Protein AF-D4JGC4-F1 (afdb_monomer_lite)

InterPro domains:
  IPR002560 Transposase IS204/IS1001/IS1096/IS1165, DDE domain [PF01610] (12-132)

Secondary structure (DSSP, 8-state):
----HHHHHHHHHTT-HHHHHHHHHHHHHHHHHH---SSHHHHHHHHHHHHHHHHT-S-HHHHHHHHHHHHTHHHHHHHT-EEEEEEEETTEEEEEEEEPPSHHHHHHHHHHHHHHHHTT--S-HHHHHHHHHHHT-SS----SSPPPHHHH---TT-PPPPP-PPPP----

pLDDT: mean 84.59, std 13.51, range [43.56, 98.44]

Organism: NCBI:txid717960

Sequence (172 aa):
MNVDTFAIEKMFLDLDPNFNKLRDLKEEYIEFNEQDYADEFDVLSSLNTLIDKYRRSDQSIFRDFALFLRANTDPIVNSFIKVKVHRKSASGEKEYYARLSNGPMESFNRKPKDLKRESRGFSDFDYTRNRILWATRENPSIKGIPRSKEEIKTNEGKERGPYKKKKQSSSK

Structure (mmCIF, N/CA/C/O backbone):
data_AF-D4JGC4-F1
#
_entry.id   AF-D4JGC4-F1
#
loop_
_atom_site.group_PDB
_atom_site.id
_atom_site.type_symbol
_atom_site.label_atom_id
_atom_site.label_alt_id
_atom_site.label_comp_id
_atom_site.label_asym_id
_atom_site.label_entity_id
_atom_site.label_seq_id
_atom_site.pdbx_PDB_ins_code
_atom_site.Cartn_x
_atom_site.Cartn_y
_atom_site.Cartn_z
_atom_site.occupancy
_atom_site.B_iso_or_equiv
_atom_site.auth_seq_id
_atom_site.auth_comp_id
_atom_site.auth_asym_id
_atom_site.auth_atom_id
_atom_site.pdbx_PDB_model_num
ATOM 1 N N . MET A 1 1 ? -32.581 16.150 -8.592 1.00 56.78 1 MET A N 1
ATOM 2 C CA . MET A 1 1 ? -31.972 16.467 -7.283 1.00 56.78 1 MET A CA 1
ATOM 3 C C . MET A 1 1 ? -30.481 16.215 -7.443 1.00 56.78 1 MET A C 1
ATOM 5 O O . MET A 1 1 ? -30.138 15.100 -7.810 1.00 56.78 1 MET A O 1
ATOM 9 N N . ASN A 1 2 ? -29.628 17.240 -7.354 1.00 74.94 2 ASN A N 1
ATOM 10 C CA . ASN A 1 2 ? -28.182 17.036 -7.474 1.00 74.94 2 ASN A CA 1
ATOM 11 C C . ASN A 1 2 ? -27.700 16.559 -6.103 1.00 74.94 2 ASN A C 1
ATOM 13 O O . ASN A 1 2 ? -27.727 17.333 -5.150 1.00 74.94 2 ASN A O 1
ATOM 17 N N . VAL A 1 3 ? -27.430 15.264 -5.984 1.00 80.00 3 VAL A N 1
ATOM 18 C CA . VAL A 1 3 ? -27.003 14.649 -4.726 1.00 80.00 3 VAL A CA 1
ATOM 19 C C . VAL A 1 3 ? -25.494 14.841 -4.639 1.00 80.00 3 VAL A C 1
ATOM 21 O O . VAL A 1 3 ? -24.781 14.460 -5.567 1.00 80.00 3 VAL A O 1
ATOM 24 N N . ASP A 1 4 ? -25.018 15.492 -3.581 1.00 91.62 4 ASP A N 1
ATOM 25 C CA . ASP A 1 4 ? -23.582 15.669 -3.372 1.00 91.62 4 ASP A CA 1
ATOM 26 C C . ASP A 1 4 ? -22.905 14.348 -2.962 1.00 91.62 4 ASP A C 1
ATOM 28 O O . ASP A 1 4 ? -23.560 13.356 -2.631 1.00 91.62 4 ASP A O 1
ATOM 32 N N . THR A 1 5 ? -21.572 14.318 -3.014 1.00 90.69 5 THR A N 1
ATOM 33 C CA . THR A 1 5 ? -20.787 13.109 -2.730 1.00 90.69 5 THR A CA 1
ATOM 34 C C . THR A 1 5 ? -21.038 12.562 -1.323 1.00 90.69 5 THR A C 1
ATOM 36 O O . THR A 1 5 ? -21.099 11.347 -1.155 1.00 90.69 5 THR A O 1
ATOM 39 N N . PHE A 1 6 ? -21.235 13.434 -0.329 1.00 91.44 6 PHE A N 1
ATOM 40 C CA . PHE A 1 6 ? -21.472 13.027 1.059 1.00 91.44 6 PHE A CA 1
ATOM 41 C C . PHE A 1 6 ? -22.852 12.392 1.230 1.00 91.44 6 PHE A C 1
ATOM 43 O O . PHE A 1 6 ? -23.009 11.401 1.940 1.00 91.44 6 PHE A O 1
ATOM 50 N N . ALA A 1 7 ? -23.859 12.925 0.543 1.00 92.56 7 ALA A N 1
ATOM 51 C CA . ALA A 1 7 ? -25.190 12.351 0.519 1.00 92.56 7 ALA A CA 1
ATOM 52 C C . ALA A 1 7 ? -25.204 10.996 -0.207 1.00 92.56 7 ALA A C 1
ATOM 54 O O . ALA A 1 7 ? -25.866 10.077 0.269 1.00 92.56 7 ALA A O 1
ATOM 55 N N . ILE A 1 8 ? -24.437 10.832 -1.294 1.00 93.12 8 ILE A N 1
ATOM 56 C CA . ILE A 1 8 ? -24.268 9.530 -1.967 1.00 93.12 8 ILE A CA 1
ATOM 57 C C . ILE A 1 8 ? -23.589 8.518 -1.037 1.00 93.12 8 ILE A C 1
ATOM 59 O O . ILE A 1 8 ? -24.064 7.390 -0.920 1.00 93.12 8 ILE A O 1
ATOM 63 N N . GLU A 1 9 ? -22.502 8.907 -0.369 1.00 92.69 9 GLU A N 1
ATOM 64 C CA . GLU A 1 9 ? -21.789 8.042 0.575 1.00 92.69 9 GLU A CA 1
ATOM 65 C C . GLU A 1 9 ? -22.706 7.599 1.714 1.00 92.69 9 GLU A C 1
ATOM 67 O O . GLU A 1 9 ? -22.810 6.407 1.991 1.00 92.69 9 GLU A O 1
ATOM 72 N N . LYS A 1 10 ? -23.443 8.537 2.315 1.00 94.00 10 LYS A N 1
ATOM 73 C CA . LYS A 1 10 ? -24.403 8.220 3.370 1.00 94.00 10 LYS A CA 1
ATOM 74 C C . LYS A 1 10 ? -25.470 7.238 2.887 1.00 94.00 10 LYS A C 1
ATOM 76 O O . LYS A 1 10 ? -25.694 6.222 3.533 1.00 94.00 10 LYS A O 1
ATOM 81 N N . MET A 1 11 ? -26.078 7.501 1.727 1.00 94.44 11 MET A N 1
ATOM 82 C CA . MET A 1 11 ? -27.068 6.594 1.136 1.00 94.44 11 MET A CA 1
ATOM 83 C C . MET A 1 11 ? -26.494 5.198 0.887 1.00 94.44 11 MET A C 1
ATOM 85 O O . MET A 1 11 ? -27.207 4.220 1.072 1.00 94.44 11 MET A O 1
ATOM 89 N N . PHE A 1 12 ? -25.228 5.098 0.472 1.00 95.00 12 PHE A N 1
ATOM 90 C CA . PHE A 1 12 ? -24.550 3.819 0.285 1.00 95.00 12 PHE A CA 1
ATOM 91 C C . PHE A 1 12 ? -24.325 3.097 1.617 1.00 95.00 12 PHE A C 1
ATOM 93 O O . PHE A 1 12 ? -24.669 1.926 1.723 1.00 95.00 12 PHE A O 1
ATOM 100 N N . LEU A 1 13 ? -23.792 3.782 2.632 1.00 95.12 13 LEU A N 1
ATOM 101 C CA . LEU A 1 13 ? -23.512 3.201 3.950 1.00 95.12 13 LEU A CA 1
ATOM 102 C C . LEU A 1 13 ? -24.787 2.765 4.689 1.00 95.12 13 LEU A C 1
ATOM 104 O O . LEU A 1 13 ? -24.742 1.806 5.454 1.00 95.12 13 LEU A O 1
ATOM 108 N N . ASP A 1 14 ? -25.918 3.420 4.425 1.00 96.06 14 ASP A N 1
ATOM 109 C CA . ASP A 1 14 ? -27.224 3.068 4.994 1.00 96.06 14 ASP A CA 1
ATOM 110 C C . ASP A 1 14 ? -27.830 1.784 4.375 1.00 96.06 14 ASP A C 1
ATOM 112 O O . ASP A 1 14 ? -28.798 1.247 4.916 1.00 96.06 14 ASP A O 1
ATOM 116 N N . LEU A 1 15 ? -27.279 1.259 3.267 1.00 96.94 15 LEU A N 1
ATOM 117 C CA . LEU A 1 15 ? -27.771 0.025 2.627 1.00 96.94 15 LEU A CA 1
ATOM 118 C C . LEU A 1 15 ? -27.518 -1.232 3.468 1.00 96.94 15 LEU A C 1
ATOM 120 O O . LEU A 1 15 ? -28.308 -2.173 3.401 1.00 96.94 15 LEU A O 1
ATOM 124 N N . ASP A 1 16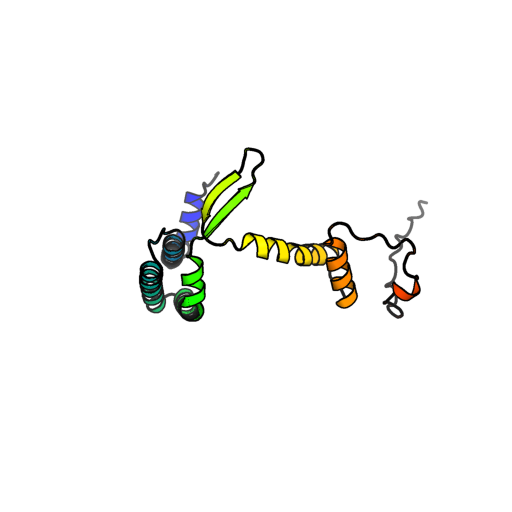 ? -26.418 -1.268 4.223 1.00 95.75 16 ASP A N 1
ATOM 125 C CA . ASP A 1 16 ? -26.057 -2.396 5.082 1.00 95.75 16 ASP A CA 1
ATOM 126 C C . ASP A 1 16 ? -25.281 -1.899 6.315 1.00 95.75 16 ASP A C 1
ATOM 128 O O . ASP A 1 16 ? -24.270 -1.204 6.170 1.00 95.75 16 ASP A O 1
ATOM 132 N N . PRO A 1 17 ? -25.677 -2.287 7.542 1.00 92.12 17 PRO A N 1
ATOM 133 C CA . PRO A 1 17 ? -25.000 -1.849 8.763 1.00 92.12 17 PRO A CA 1
ATOM 134 C C . PRO A 1 17 ? -23.513 -2.244 8.829 1.00 92.12 17 PRO A C 1
ATOM 136 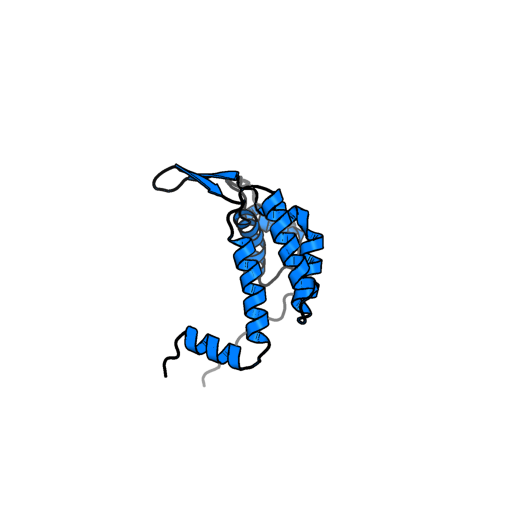O O . PRO A 1 17 ? -22.742 -1.607 9.551 1.00 92.12 17 PRO A O 1
ATOM 139 N N . ASN A 1 18 ? -23.076 -3.265 8.086 1.00 95.00 18 ASN A N 1
ATOM 140 C CA . ASN A 1 18 ? -21.673 -3.666 8.010 1.00 95.00 18 ASN A CA 1
ATOM 141 C C . ASN A 1 18 ? -20.820 -2.708 7.174 1.00 95.00 18 ASN A C 1
ATOM 143 O O . ASN A 1 18 ? -19.606 -2.679 7.366 1.00 95.00 18 ASN A O 1
ATOM 147 N N . PHE A 1 19 ? -21.400 -1.918 6.266 1.00 95.69 19 PHE A N 1
ATOM 148 C CA . PHE A 1 19 ? -20.617 -1.041 5.391 1.00 95.69 19 PHE A CA 1
ATOM 149 C C . PHE A 1 19 ? -19.863 0.037 6.159 1.00 95.69 19 PHE A C 1
ATOM 151 O O . PHE A 1 19 ? -18.712 0.310 5.826 1.00 95.69 19 PHE A O 1
ATOM 158 N N . ASN A 1 20 ? -20.447 0.567 7.236 1.00 94.88 20 ASN A N 1
ATOM 159 C CA . ASN A 1 20 ? -19.738 1.472 8.139 1.00 94.88 20 ASN A CA 1
ATOM 160 C C . ASN A 1 20 ? -18.501 0.792 8.738 1.00 94.88 20 ASN A C 1
ATOM 162 O O . ASN A 1 20 ? -17.396 1.303 8.604 1.00 94.88 20 ASN A O 1
ATOM 166 N N . LYS A 1 21 ? -18.654 -0.424 9.280 1.00 94.44 21 LYS A N 1
ATOM 167 C CA . LYS A 1 21 ? -17.526 -1.189 9.835 1.00 94.44 21 LYS A CA 1
ATOM 168 C C . LYS A 1 21 ? -16.444 -1.470 8.790 1.00 94.44 21 LYS A C 1
ATOM 170 O O . LYS A 1 21 ? -15.260 -1.358 9.090 1.00 94.44 21 LYS A O 1
ATOM 175 N N . LEU A 1 22 ? -16.836 -1.864 7.575 1.00 95.94 22 LEU A N 1
ATOM 176 C CA . LEU A 1 22 ? -15.895 -2.145 6.486 1.00 95.94 22 LEU A CA 1
ATOM 177 C C . LEU A 1 22 ? -15.134 -0.886 6.066 1.00 95.94 22 LEU A C 1
ATOM 179 O O . LEU A 1 22 ? -13.926 -0.959 5.844 1.00 95.94 22 LEU A O 1
ATOM 183 N N . ARG A 1 23 ? -15.832 0.251 5.962 1.00 95.62 23 ARG A N 1
ATOM 184 C CA . ARG A 1 23 ? -15.225 1.551 5.678 1.00 95.62 23 ARG A CA 1
ATOM 185 C C . ARG A 1 23 ? -14.224 1.906 6.771 1.00 95.62 23 ARG A C 1
ATOM 187 O O . ARG A 1 23 ? -13.072 2.149 6.441 1.00 95.62 23 ARG A O 1
ATOM 194 N N . ASP A 1 24 ? -14.639 1.879 8.034 1.00 95.75 24 ASP A N 1
ATOM 195 C CA . ASP A 1 24 ? -13.804 2.288 9.165 1.00 95.75 24 ASP A CA 1
ATOM 196 C C . ASP A 1 24 ? -12.529 1.437 9.249 1.00 95.75 24 ASP A C 1
ATOM 198 O O . ASP A 1 24 ? -11.426 1.973 9.286 1.00 95.75 24 ASP A O 1
ATOM 202 N N . LEU A 1 25 ? -12.654 0.108 9.140 1.00 97.06 25 LEU A N 1
ATOM 203 C CA . LEU A 1 25 ? -11.493 -0.785 9.087 1.00 97.06 25 LEU A CA 1
ATOM 204 C C . LEU A 1 25 ? -10.596 -0.492 7.874 1.00 97.06 25 LEU A C 1
ATOM 206 O O . LEU A 1 25 ? -9.382 -0.591 7.970 1.00 97.06 25 LEU A O 1
ATOM 210 N N . LYS A 1 26 ? -11.151 -0.120 6.719 1.00 96.81 26 LYS A N 1
ATOM 211 C CA . LYS A 1 26 ? -10.348 0.270 5.550 1.00 96.81 26 LYS A CA 1
ATOM 212 C C . LYS A 1 26 ? -9.626 1.605 5.773 1.00 96.81 26 LYS A C 1
ATOM 214 O O . LYS A 1 26 ? -8.478 1.726 5.343 1.00 96.81 26 LYS A O 1
ATOM 219 N N . GLU A 1 27 ? -10.260 2.579 6.424 1.00 97.31 27 GLU A N 1
ATOM 220 C CA . GLU A 1 27 ? -9.630 3.867 6.744 1.00 97.31 27 GLU A CA 1
ATOM 221 C C . GLU A 1 27 ? -8.460 3.694 7.716 1.00 97.31 27 GLU A C 1
ATOM 223 O O . GLU A 1 27 ? -7.414 4.292 7.499 1.00 97.31 27 GLU A O 1
ATOM 228 N N . GLU A 1 28 ? -8.545 2.786 8.689 1.00 97.44 28 GLU A N 1
ATOM 229 C CA . GLU A 1 28 ? -7.426 2.514 9.606 1.00 97.44 28 GLU A CA 1
ATOM 230 C C . GLU A 1 28 ? -6.152 2.037 8.890 1.00 97.44 28 GLU A C 1
ATOM 232 O O . GLU A 1 28 ? -5.039 2.396 9.278 1.00 97.44 28 GLU A O 1
ATOM 237 N N . TYR A 1 29 ? -6.285 1.249 7.816 1.00 97.50 29 TYR A N 1
ATOM 238 C CA . TYR A 1 29 ? -5.129 0.888 6.990 1.00 97.50 29 TYR A CA 1
ATOM 239 C C . TYR A 1 29 ? -4.572 2.089 6.218 1.00 97.50 29 TYR A C 1
ATOM 241 O O . TYR A 1 29 ? -3.357 2.191 6.045 1.00 97.50 29 TYR A O 1
ATOM 249 N N . ILE A 1 30 ? -5.443 2.980 5.731 1.00 97.50 30 ILE A N 1
ATOM 250 C CA . ILE A 1 30 ? -5.018 4.208 5.048 1.00 97.50 30 ILE A CA 1
ATOM 251 C C . ILE A 1 30 ? -4.257 5.099 6.021 1.00 97.50 30 ILE A C 1
ATOM 253 O O . ILE A 1 30 ? -3.149 5.511 5.694 1.00 97.50 30 ILE A O 1
ATOM 257 N N . GLU A 1 31 ? -4.798 5.321 7.218 1.00 97.69 31 GLU A N 1
ATOM 258 C CA . GLU A 1 31 ? -4.159 6.107 8.273 1.00 97.69 31 GLU A CA 1
ATOM 259 C C . GLU A 1 31 ? -2.787 5.530 8.634 1.00 97.69 31 GLU A C 1
ATOM 261 O O . GLU A 1 31 ? -1.792 6.251 8.585 1.00 97.69 31 GLU A O 1
ATOM 266 N N . PHE A 1 32 ? -2.699 4.216 8.877 1.00 97.50 32 PHE A N 1
ATOM 267 C CA . PHE A 1 32 ? -1.420 3.518 9.060 1.00 97.50 32 PHE A CA 1
ATOM 268 C C . PHE A 1 32 ? -0.443 3.796 7.905 1.00 97.50 32 PHE A C 1
ATOM 270 O O . PHE A 1 32 ? 0.734 4.072 8.121 1.00 97.50 32 PHE A O 1
ATOM 277 N N . ASN A 1 33 ? -0.908 3.734 6.656 1.00 95.25 33 ASN A N 1
ATOM 278 C CA . ASN A 1 33 ? -0.040 3.910 5.499 1.00 95.25 33 ASN A CA 1
ATOM 279 C C . ASN A 1 33 ? 0.384 5.373 5.272 1.00 95.25 33 ASN A C 1
ATOM 281 O O . ASN A 1 33 ? 1.495 5.608 4.793 1.00 95.25 33 ASN A O 1
ATOM 285 N N . GLU A 1 34 ? -0.455 6.351 5.603 1.00 94.19 34 GLU A N 1
ATOM 286 C CA . GLU A 1 34 ? -0.170 7.785 5.454 1.00 94.19 34 GLU A CA 1
ATOM 287 C C . GLU A 1 34 ? 0.650 8.363 6.614 1.00 94.19 34 GLU A C 1
ATOM 289 O O . GLU A 1 34 ? 1.328 9.378 6.432 1.00 94.19 34 GLU A O 1
ATOM 294 N N . GLN A 1 35 ? 0.649 7.691 7.767 1.00 94.00 35 GLN A N 1
ATOM 295 C CA . GLN A 1 35 ? 1.409 8.074 8.952 1.00 94.00 35 GLN A CA 1
ATOM 296 C C . GLN A 1 35 ? 2.905 8.251 8.643 1.00 94.00 35 GLN A C 1
ATOM 298 O O . GLN A 1 35 ? 3.533 7.466 7.917 1.00 94.00 35 GLN A O 1
ATOM 303 N N . ASP A 1 36 ? 3.496 9.287 9.240 1.00 92.12 36 ASP A N 1
ATOM 304 C CA . ASP A 1 36 ? 4.936 9.497 9.217 1.00 92.12 36 ASP A CA 1
ATOM 305 C C . ASP A 1 36 ? 5.591 8.896 10.466 1.00 92.12 36 ASP A C 1
ATOM 307 O O . ASP A 1 36 ? 5.444 9.424 11.567 1.00 92.12 36 ASP A O 1
ATOM 311 N N . TYR A 1 37 ? 6.288 7.774 10.292 1.00 93.81 37 TYR A N 1
ATOM 312 C CA . TYR A 1 37 ? 6.977 7.070 11.372 1.00 93.81 37 TYR A CA 1
ATOM 313 C C . TYR A 1 37 ? 8.429 7.529 11.501 1.00 93.81 37 TYR A C 1
ATOM 315 O O . TYR A 1 37 ? 9.085 7.834 10.501 1.00 93.81 37 TYR A O 1
ATOM 323 N N . ALA A 1 38 ? 8.935 7.548 12.736 1.00 89.38 38 ALA A N 1
ATOM 324 C CA . ALA A 1 38 ? 10.312 7.933 13.019 1.00 89.38 38 ALA A CA 1
ATOM 325 C C . ALA A 1 38 ? 11.308 6.837 12.614 1.00 89.38 38 ALA A C 1
ATOM 327 O O . ALA A 1 38 ? 12.357 7.140 12.040 1.00 89.38 38 ALA A O 1
ATOM 328 N N . ASP A 1 39 ? 10.967 5.576 12.880 1.00 92.62 39 ASP A N 1
ATOM 329 C CA . ASP A 1 39 ? 11.820 4.427 12.602 1.00 92.62 39 ASP A CA 1
ATOM 330 C C . ASP A 1 39 ? 11.029 3.155 12.246 1.00 92.62 39 ASP A C 1
ATOM 332 O O . ASP A 1 39 ? 9.798 3.117 12.230 1.00 92.62 39 ASP A O 1
ATOM 336 N N . GLU A 1 40 ? 11.775 2.105 11.906 1.00 93.94 40 GLU A N 1
ATOM 337 C CA . GLU A 1 40 ? 11.250 0.804 11.498 1.00 93.94 40 GLU A CA 1
ATOM 338 C C . GLU A 1 40 ? 10.481 0.086 12.619 1.00 93.94 40 GLU A C 1
ATOM 340 O O . GLU A 1 40 ? 9.505 -0.625 12.360 1.00 93.94 40 GLU A O 1
ATOM 345 N N . PHE A 1 41 ? 10.900 0.284 13.871 1.00 95.62 41 PHE A N 1
ATOM 346 C CA . PHE A 1 41 ? 10.280 -0.351 15.025 1.00 95.62 41 PHE A CA 1
ATOM 347 C C . PHE A 1 41 ? 8.871 0.203 15.255 1.00 95.62 41 PHE A C 1
ATOM 349 O O . PHE A 1 41 ? 7.940 -0.576 15.477 1.00 95.62 41 PHE A O 1
ATOM 356 N N . ASP A 1 42 ? 8.687 1.517 15.116 1.00 96.06 42 ASP A N 1
ATOM 357 C CA . ASP A 1 42 ? 7.372 2.151 15.214 1.00 96.06 42 ASP A CA 1
ATOM 358 C C . ASP A 1 42 ? 6.410 1.652 14.123 1.00 96.06 42 ASP A C 1
ATOM 360 O O . ASP A 1 42 ? 5.250 1.333 14.411 1.00 96.06 42 ASP A O 1
ATOM 364 N N . VAL A 1 43 ? 6.898 1.513 12.882 1.00 97.19 43 VAL A N 1
ATOM 365 C CA . VAL A 1 43 ? 6.117 0.946 11.766 1.00 97.19 43 VAL A CA 1
ATOM 366 C C . VAL A 1 43 ? 5.690 -0.481 12.096 1.00 97.19 43 VAL A C 1
ATOM 368 O O . VAL A 1 43 ? 4.512 -0.818 11.974 1.00 97.19 43 VAL A O 1
ATOM 371 N N . LEU A 1 44 ? 6.629 -1.325 12.535 1.00 97.81 44 LEU A N 1
ATOM 372 C CA . LEU A 1 44 ? 6.366 -2.724 12.867 1.00 97.81 44 LEU A CA 1
ATOM 373 C C . LEU A 1 44 ? 5.370 -2.856 14.027 1.00 97.81 44 LEU A C 1
ATOM 375 O O . LEU A 1 44 ? 4.455 -3.678 13.970 1.00 97.81 44 LEU A O 1
ATOM 379 N N . SER A 1 45 ? 5.522 -2.043 15.072 1.00 97.75 45 SER A N 1
ATOM 380 C CA . SER A 1 45 ? 4.618 -2.011 16.225 1.00 97.75 45 SER A CA 1
ATOM 381 C C . SER A 1 45 ? 3.193 -1.622 15.813 1.00 97.75 45 SER A C 1
ATOM 383 O O . SER A 1 45 ? 2.216 -2.303 16.156 1.00 97.75 45 SER A O 1
ATOM 385 N N . SER A 1 46 ? 3.067 -0.573 14.997 1.00 97.81 46 SER A N 1
ATOM 386 C CA . SER A 1 46 ? 1.780 -0.111 14.478 1.00 97.81 46 SER A CA 1
ATOM 387 C C . SER A 1 46 ? 1.140 -1.135 13.530 1.00 97.81 46 SER A C 1
ATOM 389 O O . SER A 1 46 ? -0.043 -1.453 13.673 1.00 97.81 46 SER A O 1
ATOM 391 N N . LEU A 1 47 ? 1.930 -1.755 12.646 1.00 98.31 47 LEU A N 1
ATOM 392 C CA . LEU A 1 47 ? 1.475 -2.818 11.747 1.00 98.31 47 LEU A CA 1
ATOM 393 C C . LEU A 1 47 ? 0.978 -4.042 12.523 1.00 98.31 47 LEU A C 1
ATOM 395 O O . LEU A 1 47 ? -0.082 -4.581 12.209 1.00 98.31 47 LEU A O 1
ATOM 399 N N . ASN A 1 48 ? 1.707 -4.473 13.554 1.00 98.25 48 ASN A N 1
ATOM 400 C CA . ASN A 1 48 ? 1.293 -5.598 14.392 1.00 98.25 48 ASN A CA 1
ATOM 401 C C . ASN A 1 48 ? -0.011 -5.300 15.132 1.00 98.25 48 ASN A C 1
ATOM 403 O O . ASN A 1 48 ? -0.883 -6.164 15.187 1.00 98.25 48 ASN A O 1
ATOM 407 N N . THR A 1 49 ? -0.183 -4.072 15.629 1.00 98.12 49 THR A N 1
ATOM 408 C CA . THR A 1 49 ? -1.439 -3.624 16.251 1.00 98.12 49 THR A CA 1
ATOM 409 C C . THR A 1 49 ? -2.609 -3.724 15.267 1.00 98.12 49 THR A C 1
ATOM 411 O O . THR A 1 49 ? -3.673 -4.246 15.611 1.00 98.12 49 THR A O 1
ATOM 414 N N . LEU A 1 50 ? -2.397 -3.292 14.020 1.00 98.12 50 LEU A N 1
ATOM 415 C CA . LEU A 1 50 ? -3.400 -3.356 12.960 1.00 98.12 50 LEU A CA 1
ATOM 416 C C . LEU A 1 50 ? -3.750 -4.801 12.572 1.00 98.12 50 LEU A C 1
ATOM 418 O O . LEU A 1 50 ? -4.926 -5.161 12.494 1.00 98.12 50 LEU A O 1
ATOM 422 N N . ILE A 1 51 ? -2.738 -5.656 12.389 1.00 98.44 51 ILE A N 1
ATOM 423 C CA . ILE A 1 51 ? -2.911 -7.090 12.111 1.00 98.44 51 ILE A CA 1
ATOM 424 C C . ILE A 1 51 ? -3.744 -7.741 13.214 1.00 98.44 51 ILE A C 1
ATOM 426 O O . ILE A 1 51 ? -4.696 -8.471 12.931 1.00 98.44 51 ILE A O 1
ATOM 430 N N . ASP A 1 52 ? -3.411 -7.472 14.471 1.00 98.25 52 ASP A N 1
ATOM 431 C CA . ASP A 1 52 ? -4.110 -8.026 15.623 1.00 98.25 52 ASP A CA 1
ATOM 432 C C . ASP A 1 52 ? -5.576 -7.600 15.680 1.00 98.25 52 ASP A C 1
ATOM 434 O O . ASP A 1 52 ? -6.452 -8.416 15.988 1.00 98.25 52 ASP A O 1
ATOM 438 N N . LYS A 1 53 ? -5.863 -6.343 15.340 1.00 97.88 53 LYS A N 1
ATOM 439 C CA . LYS A 1 53 ? -7.232 -5.838 15.238 1.00 97.88 53 LYS A CA 1
ATOM 440 C C . LYS A 1 53 ? -8.006 -6.532 14.120 1.00 97.88 53 LYS A C 1
ATOM 442 O O . LYS A 1 53 ? -9.099 -7.044 14.360 1.00 97.88 53 LYS A O 1
ATOM 447 N N . TYR A 1 54 ? -7.426 -6.640 12.928 1.00 98.25 54 TYR A N 1
ATOM 448 C CA . TYR A 1 54 ? -8.073 -7.286 11.785 1.00 98.25 54 TYR A CA 1
ATOM 449 C C . TYR A 1 54 ? -8.297 -8.784 11.986 1.00 98.25 54 TYR A C 1
ATOM 451 O O . TYR A 1 54 ? -9.349 -9.300 11.610 1.00 98.25 54 TYR A O 1
ATOM 459 N N . ARG A 1 55 ? -7.379 -9.488 12.660 1.00 97.62 55 ARG A N 1
ATOM 460 C CA . ARG A 1 55 ? -7.563 -10.905 13.022 1.00 97.62 55 ARG A CA 1
ATOM 461 C C . ARG A 1 55 ? -8.775 -11.141 13.921 1.00 97.62 55 ARG A C 1
ATOM 463 O O . ARG A 1 55 ? -9.365 -12.216 13.850 1.00 97.62 55 ARG A O 1
ATOM 470 N N . ARG A 1 56 ? -9.128 -10.164 14.762 1.00 96.69 56 ARG A N 1
ATOM 471 C CA . ARG A 1 56 ? -10.276 -10.215 15.683 1.00 96.69 56 ARG A CA 1
ATOM 472 C C . ARG A 1 56 ? -11.570 -9.673 15.061 1.00 96.69 56 ARG A C 1
ATOM 474 O O . ARG A 1 56 ? -12.605 -9.714 15.718 1.00 96.69 56 ARG A O 1
ATOM 481 N N . SER A 1 57 ? -11.527 -9.177 13.822 1.00 95.88 57 SER A N 1
ATOM 482 C CA . SER A 1 57 ? -12.699 -8.639 13.125 1.00 95.88 57 SER A CA 1
ATOM 483 C C . SER A 1 57 ? -13.741 -9.725 12.828 1.00 95.88 57 SER A C 1
ATOM 485 O O . SER A 1 57 ? -13.405 -10.862 12.473 1.00 95.88 57 SER A O 1
ATOM 487 N N . ASP A 1 58 ? -15.022 -9.359 12.916 1.00 95.00 58 ASP A N 1
ATOM 488 C CA . ASP A 1 58 ? -16.152 -10.182 12.474 1.00 95.00 58 ASP A CA 1
ATOM 489 C C . ASP A 1 58 ? -16.191 -10.324 10.938 1.00 95.00 58 ASP A C 1
ATOM 491 O O . ASP A 1 58 ? -16.677 -11.331 10.417 1.00 95.00 58 ASP A O 1
ATOM 495 N N . GLN A 1 59 ? -15.553 -9.401 10.214 1.00 94.81 59 GLN A N 1
ATOM 496 C CA . GLN A 1 59 ? -15.473 -9.381 8.755 1.00 94.81 59 GLN A CA 1
ATOM 497 C C . GLN A 1 59 ? -14.369 -10.314 8.232 1.00 94.81 59 GLN A C 1
ATOM 499 O O . GLN A 1 59 ? -13.180 -10.112 8.491 1.00 94.81 59 GLN A O 1
ATOM 504 N N . SER A 1 60 ? -14.745 -11.332 7.448 1.00 95.81 60 SER A N 1
ATOM 505 C CA . SER A 1 60 ? -13.795 -12.322 6.906 1.00 95.81 60 SER A CA 1
ATOM 506 C C . SER A 1 60 ? -12.705 -11.699 6.040 1.00 95.81 60 SER A C 1
ATOM 508 O O . SER A 1 60 ? -11.540 -12.048 6.205 1.00 95.81 60 SER A O 1
ATOM 510 N N . ILE A 1 61 ? -13.059 -10.722 5.201 1.00 96.56 61 ILE A N 1
ATOM 511 C CA . ILE A 1 61 ? -12.113 -10.021 4.325 1.00 96.56 61 ILE A CA 1
ATOM 512 C C . ILE A 1 61 ? -10.941 -9.402 5.101 1.00 96.56 61 ILE A C 1
ATOM 514 O O . ILE A 1 61 ? -9.804 -9.464 4.644 1.00 96.56 61 ILE A O 1
ATOM 518 N N . PHE A 1 62 ? -11.187 -8.868 6.302 1.00 97.88 62 PHE A N 1
ATOM 519 C CA . PHE A 1 62 ? -10.133 -8.289 7.134 1.00 97.88 62 PHE A CA 1
ATOM 520 C C . PHE A 1 62 ? -9.296 -9.359 7.829 1.00 97.88 62 PHE A C 1
ATOM 522 O O . PHE A 1 62 ? -8.085 -9.193 7.942 1.00 97.88 62 PHE A O 1
ATOM 529 N N . ARG A 1 63 ? -9.883 -10.497 8.218 1.00 98.06 63 ARG A N 1
ATOM 530 C CA . ARG A 1 63 ? -9.098 -11.632 8.729 1.00 98.06 63 ARG A CA 1
ATOM 531 C C . ARG A 1 63 ? -8.150 -12.183 7.662 1.00 98.06 63 ARG A C 1
ATOM 533 O O . ARG A 1 63 ? -6.980 -12.419 7.964 1.00 98.06 63 ARG A O 1
ATOM 540 N N . ASP A 1 64 ? -8.622 -12.317 6.425 1.00 98.19 64 ASP A N 1
ATOM 541 C CA . ASP A 1 64 ? -7.803 -12.744 5.284 1.00 98.19 64 ASP A CA 1
ATOM 542 C C . ASP A 1 64 ? -6.715 -11.710 4.971 1.00 98.19 64 ASP A C 1
ATOM 544 O O . ASP A 1 64 ? -5.547 -12.055 4.776 1.00 98.19 64 ASP A O 1
ATOM 548 N N . PHE A 1 65 ? -7.067 -10.423 5.012 1.00 97.88 65 PHE A N 1
ATOM 549 C CA . PHE A 1 65 ? -6.104 -9.344 4.831 1.00 97.88 65 PHE A CA 1
ATOM 550 C C . PHE A 1 65 ? -5.044 -9.323 5.938 1.00 97.88 65 PHE A C 1
ATOM 552 O O . PHE A 1 65 ? -3.867 -9.133 5.652 1.00 97.88 65 PHE A O 1
ATOM 559 N N . ALA A 1 66 ? -5.403 -9.617 7.188 1.00 98.38 66 ALA A N 1
ATOM 560 C CA . ALA A 1 66 ? -4.443 -9.719 8.283 1.00 98.38 66 ALA A CA 1
ATOM 561 C C . ALA A 1 66 ? -3.420 -10.844 8.064 1.00 98.38 66 ALA A C 1
ATOM 563 O O . ALA A 1 66 ? -2.240 -10.684 8.383 1.00 98.38 66 ALA A O 1
ATOM 564 N N . LEU A 1 67 ? -3.849 -11.980 7.499 1.00 98.12 67 LEU A N 1
ATOM 565 C CA . LEU A 1 67 ? -2.940 -13.061 7.109 1.00 98.12 67 LEU A CA 1
ATOM 566 C C . LEU A 1 67 ? -1.982 -12.605 6.006 1.00 98.12 67 LEU A C 1
ATOM 568 O O . LEU A 1 67 ? -0.790 -12.903 6.084 1.00 98.12 67 LEU A O 1
ATOM 572 N N . PHE A 1 68 ? -2.488 -11.859 5.020 1.00 98.12 68 PHE A N 1
ATOM 573 C CA . PHE A 1 68 ? -1.671 -11.272 3.961 1.00 98.12 68 PHE A CA 1
ATOM 574 C C . PHE A 1 68 ? -0.641 -10.277 4.513 1.00 98.12 68 PHE A C 1
ATOM 576 O O . PHE A 1 68 ? 0.538 -10.387 4.179 1.00 98.12 68 PHE A O 1
ATOM 583 N N . LEU A 1 69 ? -1.060 -9.350 5.381 1.00 98.12 69 LEU A N 1
ATOM 584 C CA . LEU A 1 69 ? -0.174 -8.372 6.017 1.00 98.12 69 LEU A CA 1
ATOM 585 C C . LEU A 1 69 ? 0.935 -9.074 6.804 1.00 98.12 69 LEU A C 1
ATOM 587 O O . LEU A 1 69 ? 2.105 -8.768 6.609 1.00 98.12 69 LEU A O 1
ATOM 591 N N . ARG A 1 70 ? 0.583 -10.084 7.608 1.00 98.06 70 ARG A N 1
ATOM 592 C CA . ARG A 1 70 ? 1.551 -10.873 8.382 1.00 98.06 70 ARG A CA 1
ATOM 593 C C . ARG A 1 70 ? 2.539 -11.640 7.501 1.00 98.06 70 ARG A C 1
ATOM 595 O O . ARG A 1 70 ? 3.695 -11.796 7.869 1.00 98.06 70 ARG A O 1
ATOM 602 N N . ALA A 1 71 ? 2.090 -12.162 6.360 1.00 98.38 71 ALA A N 1
ATOM 603 C CA . ALA A 1 71 ? 2.968 -12.864 5.423 1.00 98.38 71 ALA A CA 1
ATOM 604 C C . ALA A 1 71 ? 3.942 -11.918 4.698 1.00 98.38 71 ALA A C 1
ATOM 606 O O . ALA A 1 71 ? 4.959 -12.375 4.185 1.00 98.38 71 ALA A O 1
ATOM 607 N N . ASN A 1 72 ? 3.636 -10.618 4.654 1.00 97.81 72 ASN A N 1
ATOM 608 C CA . ASN A 1 72 ? 4.413 -9.598 3.955 1.00 97.81 72 ASN A CA 1
ATOM 609 C C . ASN A 1 72 ? 4.941 -8.513 4.908 1.00 97.81 72 ASN A C 1
ATOM 611 O O . ASN A 1 72 ? 5.181 -7.391 4.463 1.00 97.81 72 ASN A O 1
ATOM 615 N N . THR A 1 73 ? 5.141 -8.830 6.192 1.00 97.44 73 THR A N 1
ATOM 616 C CA . THR A 1 73 ? 5.602 -7.865 7.201 1.00 97.44 73 THR A CA 1
ATOM 617 C C . THR A 1 73 ? 6.880 -7.155 6.765 1.00 97.44 73 THR A C 1
ATOM 619 O O . THR A 1 73 ? 6.867 -5.933 6.652 1.00 97.44 73 THR A O 1
ATOM 622 N N . ASP A 1 74 ? 7.948 -7.889 6.434 1.00 96.12 74 ASP A N 1
ATOM 623 C CA . ASP A 1 74 ? 9.234 -7.261 6.102 1.00 96.12 74 ASP A CA 1
ATOM 624 C C . ASP A 1 74 ? 9.146 -6.382 4.840 1.00 96.12 74 ASP A C 1
ATOM 626 O O . ASP A 1 74 ? 9.591 -5.235 4.883 1.00 96.12 74 ASP A O 1
ATOM 630 N N . PRO A 1 75 ? 8.540 -6.828 3.715 1.00 95.56 75 PRO A N 1
ATOM 631 C CA . PRO A 1 75 ? 8.318 -5.953 2.563 1.00 95.56 75 PRO A CA 1
ATOM 632 C C . PRO A 1 75 ? 7.509 -4.692 2.882 1.00 95.56 75 PRO A C 1
ATOM 634 O O . PRO A 1 75 ? 7.823 -3.622 2.359 1.00 95.56 75 PRO A O 1
ATOM 637 N N . ILE A 1 76 ? 6.474 -4.804 3.721 1.00 95.62 76 ILE A N 1
ATOM 638 C CA . ILE A 1 76 ? 5.644 -3.660 4.110 1.00 95.62 76 ILE A CA 1
ATOM 639 C C . ILE A 1 76 ? 6.477 -2.687 4.930 1.00 95.62 76 ILE A C 1
ATOM 641 O O . ILE A 1 76 ? 6.548 -1.520 4.567 1.00 95.62 76 ILE A O 1
ATOM 645 N N . VAL A 1 77 ? 7.151 -3.158 5.974 1.00 95.88 77 VAL A N 1
ATOM 646 C CA . VAL A 1 77 ? 7.992 -2.336 6.850 1.00 95.88 77 VAL A CA 1
ATOM 647 C C . VAL A 1 77 ? 9.092 -1.628 6.049 1.00 95.88 77 VAL A C 1
ATOM 649 O O . VAL A 1 77 ? 9.227 -0.407 6.120 1.00 95.88 77 VAL A O 1
ATOM 652 N N . ASN A 1 78 ? 9.775 -2.354 5.162 1.00 93.12 78 ASN A N 1
ATOM 653 C CA . ASN A 1 78 ? 10.784 -1.787 4.265 1.00 93.12 78 ASN A CA 1
ATOM 654 C C . ASN A 1 78 ? 10.231 -0.701 3.327 1.00 93.12 78 ASN A C 1
ATOM 656 O O . ASN A 1 78 ? 10.963 0.205 2.928 1.00 93.12 78 ASN A O 1
ATOM 660 N N . SER A 1 79 ? 8.944 -0.750 2.968 1.00 92.88 79 SER A N 1
ATOM 661 C CA . SER A 1 79 ? 8.325 0.268 2.108 1.00 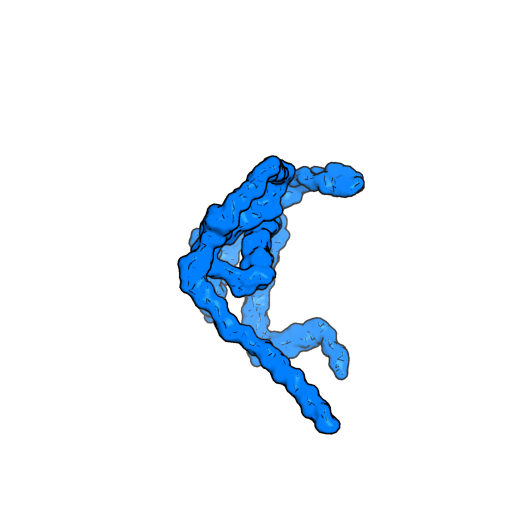92.88 79 SER A CA 1
ATOM 662 C C . SER A 1 79 ? 8.216 1.648 2.774 1.00 92.88 79 SER A C 1
ATOM 664 O O . SER A 1 79 ? 8.097 2.654 2.070 1.00 92.88 79 SER A O 1
ATOM 666 N N . PHE A 1 80 ? 8.308 1.717 4.109 1.00 94.06 80 PHE A N 1
ATOM 667 C CA . PHE A 1 80 ? 8.303 2.970 4.869 1.00 94.06 80 PHE A CA 1
ATOM 668 C C . PHE A 1 80 ? 9.671 3.657 4.908 1.00 94.06 80 PHE A C 1
ATOM 670 O O . PHE A 1 80 ? 9.738 4.839 5.255 1.00 94.06 80 PHE A O 1
ATOM 677 N N . ILE A 1 81 ? 10.746 2.977 4.487 1.00 91.25 81 ILE A N 1
ATOM 678 C CA . ILE A 1 81 ? 12.085 3.566 4.420 1.00 91.25 81 ILE A CA 1
ATOM 679 C C . ILE A 1 81 ? 12.072 4.743 3.439 1.00 91.25 81 ILE A C 1
ATOM 681 O O . ILE A 1 81 ? 11.763 4.612 2.249 1.00 91.25 81 ILE A O 1
ATOM 685 N N . LYS A 1 82 ? 12.436 5.923 3.946 1.00 90.94 82 LYS A N 1
ATOM 686 C CA . LYS A 1 82 ? 12.587 7.133 3.141 1.00 90.94 82 LYS A CA 1
ATOM 687 C C . LYS A 1 82 ? 14.007 7.230 2.609 1.00 90.94 82 LYS A C 1
ATOM 689 O O . LYS A 1 82 ? 14.977 7.142 3.354 1.00 90.94 82 LYS A O 1
ATOM 694 N N . VAL A 1 83 ? 14.120 7.490 1.315 1.00 88.81 83 VAL A N 1
ATOM 695 C CA . VAL A 1 83 ? 15.396 7.735 0.643 1.00 88.81 83 VAL A CA 1
ATOM 696 C C . VAL A 1 83 ? 15.460 9.180 0.170 1.00 88.81 83 VAL A C 1
ATOM 698 O O . VAL A 1 83 ? 14.432 9.816 -0.083 1.00 88.81 83 VAL A O 1
ATOM 701 N N . LYS A 1 84 ? 16.676 9.715 0.051 1.00 89.25 84 LYS A N 1
ATOM 702 C CA . LYS A 1 84 ? 16.895 11.028 -0.556 1.00 89.25 84 LYS A CA 1
ATOM 703 C C . LYS A 1 84 ? 16.612 10.926 -2.056 1.00 89.25 84 LYS A C 1
ATOM 705 O O . LYS A 1 84 ? 17.243 10.140 -2.759 1.00 89.25 84 LYS A O 1
ATOM 710 N N . VAL A 1 85 ? 15.657 11.712 -2.542 1.00 85.06 85 VAL A N 1
ATOM 711 C CA . VAL A 1 85 ? 15.253 11.741 -3.949 1.00 85.06 85 VAL A CA 1
ATOM 712 C C . VAL A 1 85 ? 15.654 13.072 -4.568 1.00 85.06 85 VAL A C 1
ATOM 714 O O . VAL A 1 85 ? 15.379 14.144 -4.026 1.00 85.06 85 VAL A O 1
ATOM 717 N N . HIS A 1 86 ? 16.261 12.984 -5.749 1.00 82.19 86 HIS A N 1
ATOM 718 C CA . HIS A 1 86 ? 16.591 14.122 -6.594 1.00 82.19 86 HIS A CA 1
ATOM 719 C C . HIS A 1 86 ? 15.598 14.173 -7.747 1.00 82.19 86 HIS A C 1
ATOM 721 O O . HIS A 1 86 ? 15.551 13.264 -8.580 1.00 82.19 86 HIS A O 1
ATOM 727 N N . ARG A 1 87 ? 14.781 15.227 -7.810 1.00 72.94 87 ARG A N 1
ATOM 728 C CA . ARG A 1 87 ? 13.894 15.449 -8.955 1.00 72.94 87 ARG A CA 1
ATOM 729 C C . ARG A 1 87 ? 14.349 16.691 -9.706 1.00 72.94 87 ARG A C 1
ATOM 731 O O . ARG A 1 87 ? 14.206 17.810 -9.215 1.00 72.94 87 ARG A O 1
ATOM 738 N N . LYS A 1 88 ? 14.852 16.484 -10.925 1.00 67.75 88 LYS A N 1
ATOM 739 C CA . LYS A 1 88 ? 15.029 17.565 -11.897 1.00 67.75 88 LYS A CA 1
ATOM 740 C C . LYS A 1 88 ? 13.651 18.020 -12.364 1.00 67.75 88 LYS A C 1
ATOM 742 O O . LYS A 1 88 ? 12.898 17.242 -12.946 1.00 67.75 88 LYS A O 1
ATOM 747 N N . SER A 1 89 ? 13.311 19.265 -12.070 1.00 67.50 89 SER A N 1
ATOM 748 C CA . SER A 1 89 ? 12.136 19.949 -12.604 1.00 67.50 89 SER A CA 1
ATOM 749 C C . SER A 1 89 ? 12.579 21.038 -13.582 1.00 67.50 89 SER A C 1
ATOM 751 O O . SER A 1 89 ? 13.739 21.448 -13.571 1.00 67.50 89 SER A O 1
ATOM 753 N N . ALA A 1 90 ? 11.654 21.538 -14.404 1.00 62.00 90 ALA A N 1
ATOM 754 C CA . ALA A 1 90 ? 11.928 22.657 -15.310 1.00 62.00 90 ALA A CA 1
ATOM 755 C C . ALA A 1 90 ? 12.399 23.931 -14.572 1.00 62.00 90 ALA A C 1
ATOM 757 O O . ALA A 1 90 ? 13.071 24.763 -15.170 1.00 62.00 90 ALA A O 1
ATOM 758 N N . SER A 1 91 ? 12.082 24.066 -13.277 1.00 66.00 91 SER A N 1
ATOM 759 C CA . SER A 1 91 ? 12.428 25.208 -12.421 1.00 66.00 91 SER A CA 1
ATOM 760 C C . SER A 1 91 ? 13.617 24.957 -11.480 1.00 66.00 91 SER A C 1
ATOM 762 O O . SER A 1 91 ? 13.856 25.766 -10.589 1.00 66.00 91 SER A O 1
ATOM 764 N N . GLY A 1 92 ? 14.341 23.840 -11.632 1.00 69.56 92 GLY A N 1
ATOM 765 C CA . GLY A 1 92 ? 15.518 23.508 -10.821 1.00 69.56 92 GLY A CA 1
ATOM 766 C C . GLY A 1 92 ? 15.509 22.091 -10.244 1.00 69.56 92 GLY A C 1
ATOM 767 O O . GLY A 1 92 ? 14.584 21.301 -10.466 1.00 69.56 92 GLY A O 1
ATOM 768 N N . GLU A 1 93 ? 16.564 21.762 -9.503 1.00 72.31 93 GLU A N 1
ATOM 769 C CA . GLU A 1 93 ? 16.714 20.493 -8.792 1.00 72.31 93 GLU A CA 1
ATOM 770 C C . GLU A 1 93 ? 16.212 20.648 -7.354 1.00 72.31 93 GLU A C 1
ATOM 772 O O . GLU A 1 93 ? 16.692 21.501 -6.611 1.00 72.31 93 GLU A O 1
ATOM 777 N N . LYS A 1 94 ? 15.209 19.849 -6.971 1.00 77.62 94 LYS A N 1
ATOM 778 C CA . LYS A 1 94 ? 14.681 19.832 -5.603 1.00 77.62 94 LYS A CA 1
ATOM 779 C C . LYS A 1 94 ? 15.040 18.509 -4.945 1.00 77.62 94 LYS A C 1
ATOM 781 O O . LYS A 1 94 ? 14.662 17.445 -5.442 1.00 77.62 94 LYS A O 1
ATOM 786 N N . GLU A 1 95 ? 15.741 18.603 -3.822 1.00 83.69 95 GLU A N 1
ATOM 787 C CA . GLU A 1 95 ? 16.030 17.474 -2.946 1.00 83.69 95 GLU A CA 1
ATOM 788 C C . GLU A 1 95 ? 14.915 17.335 -1.906 1.00 83.69 95 GLU A C 1
ATOM 790 O O . GLU A 1 95 ? 14.493 18.320 -1.296 1.00 83.69 95 GLU A O 1
ATOM 795 N N . TYR A 1 96 ? 14.414 16.118 -1.714 1.00 87.00 96 TYR A N 1
ATOM 796 C CA . TYR A 1 96 ? 13.464 15.803 -0.649 1.00 87.00 96 TYR A CA 1
ATOM 797 C C . TYR A 1 96 ? 13.572 14.329 -0.252 1.00 87.00 96 TYR A C 1
ATOM 799 O O . TYR A 1 96 ? 14.076 13.505 -1.014 1.00 87.00 96 TYR A O 1
ATOM 807 N N . TYR A 1 97 ? 13.095 13.992 0.945 1.00 88.25 97 TYR A N 1
ATOM 808 C CA . TYR A 1 97 ? 13.001 12.609 1.405 1.00 88.25 97 TYR A CA 1
ATOM 809 C C . TYR A 1 97 ? 11.622 12.053 1.078 1.00 88.25 97 TYR A C 1
ATOM 811 O O . TYR A 1 97 ? 10.606 12.675 1.389 1.00 88.25 97 TYR A O 1
ATOM 819 N N . ALA A 1 98 ? 11.578 10.884 0.449 1.00 88.19 98 ALA A N 1
ATOM 820 C CA . ALA A 1 98 ? 10.331 10.194 0.150 1.00 88.19 98 ALA A CA 1
ATOM 821 C C . ALA A 1 98 ? 10.518 8.680 0.182 1.00 88.19 98 ALA A C 1
ATOM 823 O O . ALA A 1 98 ? 11.622 8.174 -0.022 1.00 88.19 98 ALA A O 1
ATOM 824 N N . ARG A 1 99 ? 9.415 7.961 0.413 1.00 89.44 99 ARG A N 1
ATOM 825 C CA . ARG A 1 99 ? 9.365 6.507 0.231 1.00 89.44 99 ARG A CA 1
ATOM 826 C C . ARG A 1 99 ? 9.633 6.157 -1.231 1.00 89.44 99 ARG A C 1
ATOM 828 O O . ARG A 1 99 ? 9.318 6.939 -2.138 1.00 89.44 99 ARG A O 1
ATOM 835 N N . LEU A 1 100 ? 10.198 4.976 -1.468 1.00 84.25 100 LEU A N 1
ATOM 836 C CA . LEU A 1 100 ? 10.451 4.507 -2.824 1.00 84.25 100 LEU A CA 1
ATOM 837 C C . LEU A 1 100 ? 9.118 4.325 -3.562 1.00 84.25 100 LEU A C 1
ATOM 839 O O . LEU A 1 100 ? 8.268 3.530 -3.170 1.00 84.25 100 LEU A O 1
ATOM 843 N N . SER A 1 101 ? 8.909 5.082 -4.637 1.00 81.75 101 SER A N 1
ATOM 844 C CA . SER A 1 101 ? 7.664 4.980 -5.397 1.00 81.75 101 SER A CA 1
ATOM 845 C C . SER A 1 101 ? 7.669 3.735 -6.284 1.00 81.75 101 SER A C 1
ATOM 847 O O . SER A 1 101 ? 8.653 3.493 -6.981 1.00 81.75 101 SER A O 1
ATOM 849 N N . ASN A 1 102 ? 6.526 3.057 -6.402 1.00 84.44 102 ASN A N 1
ATOM 850 C CA . ASN A 1 102 ? 6.313 2.023 -7.425 1.00 84.44 102 ASN A CA 1
ATOM 851 C C . ASN A 1 102 ? 6.127 2.594 -8.845 1.00 84.44 102 ASN A C 1
ATOM 853 O O . ASN A 1 102 ? 6.067 1.842 -9.815 1.00 84.44 102 ASN A O 1
ATOM 857 N N . GLY A 1 103 ? 6.061 3.923 -8.990 1.00 83.88 103 GLY A N 1
ATOM 858 C CA . GLY A 1 103 ? 5.815 4.615 -10.259 1.00 83.88 103 GLY A CA 1
ATOM 859 C C . GLY A 1 103 ? 6.756 4.225 -11.410 1.00 83.88 103 GLY A C 1
ATOM 860 O O . GLY A 1 103 ? 6.263 3.978 -12.510 1.00 83.88 103 GLY A O 1
ATOM 861 N N . PRO A 1 104 ? 8.084 4.116 -11.205 1.00 83.94 104 PRO A N 1
ATOM 862 C CA . PRO A 1 104 ? 9.000 3.638 -12.234 1.00 83.94 104 PRO A CA 1
ATOM 863 C C . PRO A 1 104 ? 8.647 2.233 -12.726 1.00 83.94 104 PRO A C 1
ATOM 865 O O . PRO A 1 104 ? 8.562 2.017 -13.933 1.00 83.94 104 PRO A O 1
ATOM 868 N N . MET A 1 105 ? 8.377 1.300 -11.808 1.00 86.81 105 MET A N 1
ATOM 869 C CA . MET A 1 105 ? 8.021 -0.074 -12.162 1.00 86.81 105 MET A CA 1
ATOM 870 C C . MET A 1 105 ? 6.676 -0.131 -12.894 1.00 86.81 105 MET A C 1
ATOM 872 O O . MET A 1 105 ? 6.557 -0.799 -13.919 1.00 86.81 105 MET A O 1
ATOM 876 N N . GLU A 1 106 ? 5.691 0.646 -12.441 1.00 87.81 106 GLU A N 1
ATOM 877 C CA . GLU A 1 106 ? 4.396 0.764 -13.118 1.00 87.81 106 GLU A CA 1
ATOM 878 C C . GLU A 1 106 ? 4.544 1.364 -14.525 1.00 87.81 106 GLU A C 1
ATOM 880 O O . GLU A 1 106 ? 3.940 0.883 -15.483 1.00 87.81 106 GLU A O 1
ATOM 885 N N . SER A 1 107 ? 5.420 2.359 -14.694 1.00 86.12 107 SER A N 1
ATOM 886 C CA . SER A 1 107 ? 5.745 2.937 -16.002 1.00 86.12 107 SER A CA 1
ATOM 887 C C . SER A 1 107 ? 6.364 1.902 -16.946 1.00 86.12 107 SER A C 1
ATOM 889 O O . SER A 1 107 ? 6.004 1.846 -18.126 1.00 86.12 107 SER A O 1
ATOM 891 N N . PHE A 1 108 ? 7.245 1.035 -16.435 1.00 86.19 108 PHE A N 1
ATOM 892 C CA . PHE A 1 108 ? 7.786 -0.081 -17.210 1.00 86.19 108 PHE A CA 1
ATOM 893 C C . PHE A 1 108 ? 6.706 -1.095 -17.586 1.00 86.19 108 PHE A C 1
ATOM 895 O O . PHE A 1 108 ? 6.611 -1.447 -18.762 1.00 86.19 108 PHE A O 1
ATOM 902 N N . ASN A 1 109 ? 5.855 -1.498 -16.640 1.00 89.25 109 ASN A N 1
ATOM 903 C CA . ASN A 1 109 ? 4.762 -2.451 -16.861 1.00 89.25 109 ASN A CA 1
ATOM 904 C C . ASN A 1 109 ? 3.685 -1.917 -17.815 1.00 89.25 109 ASN A C 1
ATOM 906 O O . ASN A 1 109 ? 3.032 -2.686 -18.528 1.00 89.25 109 ASN A O 1
ATOM 910 N N . ARG A 1 110 ? 3.526 -0.593 -17.894 1.00 90.31 110 ARG A N 1
ATOM 911 C CA . ARG A 1 110 ? 2.584 0.052 -18.809 1.00 90.31 110 ARG A CA 1
ATOM 912 C C . ARG A 1 110 ? 2.951 -0.156 -20.280 1.00 90.31 110 A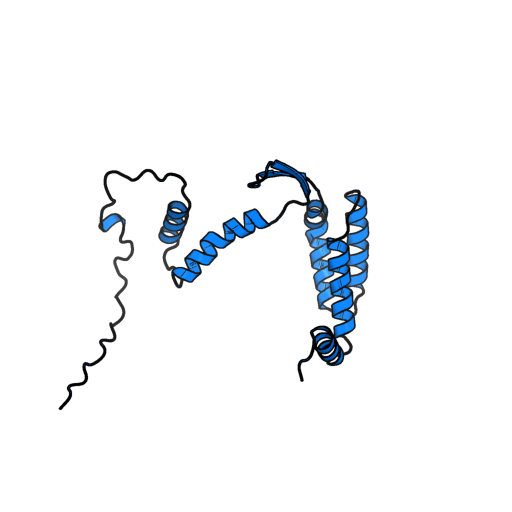RG A C 1
ATOM 914 O O . ARG A 1 110 ? 2.058 -0.398 -21.086 1.00 90.31 110 ARG A O 1
ATOM 921 N N . LYS A 1 111 ? 4.241 -0.152 -20.634 1.00 87.25 111 LYS A N 1
ATOM 922 C CA . LYS A 1 111 ? 4.708 -0.328 -22.026 1.00 87.25 111 LYS A CA 1
ATOM 923 C C . LYS A 1 111 ? 4.190 -1.623 -22.687 1.00 87.25 111 LYS A C 1
ATOM 925 O O . LYS A 1 111 ? 3.540 -1.529 -23.730 1.00 87.25 111 LYS A O 1
ATOM 930 N N . PRO A 1 112 ? 4.414 -2.830 -22.123 1.00 87.25 112 PRO A N 1
ATOM 931 C CA . PRO A 1 112 ? 3.880 -4.062 -22.703 1.00 87.25 112 PRO A CA 1
ATOM 932 C C . PRO A 1 112 ? 2.348 -4.126 -22.626 1.00 87.25 112 PRO A C 1
ATOM 934 O O . PRO A 1 112 ? 1.715 -4.662 -23.537 1.00 87.25 112 PRO A O 1
ATOM 937 N N . LYS A 1 113 ? 1.739 -3.567 -21.570 1.00 87.75 113 LYS A N 1
ATOM 938 C CA . LYS A 1 113 ? 0.280 -3.543 -21.387 1.00 87.75 113 LYS A CA 1
ATOM 939 C C . LYS A 1 113 ? -0.419 -2.743 -22.489 1.00 87.75 113 LYS A C 1
ATOM 941 O O . LYS A 1 113 ? -1.379 -3.239 -23.082 1.00 87.75 113 LYS A O 1
ATOM 946 N N . ASP A 1 114 ? 0.085 -1.552 -22.793 1.00 89.00 114 ASP A N 1
ATOM 947 C CA . ASP A 1 114 ? -0.455 -0.690 -23.843 1.00 89.00 114 ASP A CA 1
ATOM 948 C C . ASP A 1 114 ? -0.241 -1.310 -25.228 1.00 89.00 114 ASP A C 1
ATOM 950 O O . ASP A 1 114 ? -1.199 -1.419 -25.994 1.00 89.00 114 ASP A O 1
ATOM 954 N N . LEU A 1 115 ? 0.951 -1.850 -25.511 1.00 84.94 115 LEU A N 1
ATOM 955 C CA . LEU A 1 115 ? 1.221 -2.519 -26.787 1.00 84.94 115 LEU A CA 1
ATOM 956 C C . LEU A 1 115 ? 0.296 -3.723 -27.018 1.00 84.94 115 LEU A C 1
ATOM 958 O O . LEU A 1 115 ? -0.221 -3.909 -28.123 1.00 84.94 115 LEU A O 1
ATOM 962 N N . LYS A 1 116 ? 0.055 -4.540 -25.982 1.00 85.69 116 LYS A N 1
ATOM 963 C CA . LYS A 1 116 ? -0.894 -5.663 -26.049 1.00 85.69 116 LYS A CA 1
ATOM 964 C C . LYS A 1 116 ? -2.300 -5.174 -26.395 1.00 85.69 116 LYS A C 1
ATOM 966 O O . LYS A 1 116 ? -2.970 -5.789 -27.228 1.00 85.69 116 LYS A O 1
ATOM 971 N N . ARG A 1 117 ? -2.746 -4.090 -25.749 1.00 87.75 117 ARG A N 1
ATOM 972 C CA . ARG A 1 117 ? -4.066 -3.484 -25.965 1.00 87.75 117 ARG A CA 1
ATOM 973 C C . ARG A 1 117 ? -4.207 -2.961 -27.395 1.00 87.75 117 ARG A C 1
ATOM 975 O O . ARG A 1 117 ? -5.196 -3.274 -28.051 1.00 87.75 117 ARG A O 1
ATOM 982 N N . GLU A 1 118 ? -3.215 -2.227 -27.890 1.00 86.25 118 GLU A N 1
ATOM 983 C CA . GLU A 1 118 ? -3.202 -1.664 -29.248 1.00 86.25 118 GLU A CA 1
ATOM 984 C C . GLU A 1 118 ? -3.138 -2.744 -30.333 1.00 86.25 118 GLU A C 1
ATOM 986 O O . GLU A 1 118 ? -3.812 -2.645 -31.358 1.00 86.25 118 GLU A O 1
ATOM 991 N N . SER A 1 119 ? -2.388 -3.819 -30.081 1.00 82.75 119 SER A N 1
ATOM 992 C CA . SER A 1 119 ? -2.221 -4.930 -31.028 1.00 82.75 119 SER A CA 1
ATOM 993 C C . SER A 1 119 ? -3.426 -5.878 -31.080 1.00 82.75 119 SER A C 1
ATOM 995 O O . SER A 1 119 ? -3.473 -6.747 -31.947 1.00 82.75 119 SER A O 1
ATOM 997 N N . ARG A 1 120 ? -4.410 -5.721 -30.177 1.00 85.75 120 ARG A N 1
ATOM 998 C CA . ARG A 1 120 ? -5.540 -6.653 -29.977 1.00 85.75 120 ARG A CA 1
ATOM 999 C C . ARG A 1 120 ? -5.092 -8.095 -29.691 1.00 85.75 120 ARG A C 1
ATOM 1001 O O . ARG A 1 120 ? -5.727 -9.052 -30.125 1.00 85.75 120 ARG A O 1
ATOM 1008 N N . GLY A 1 121 ? -4.020 -8.238 -28.913 1.00 81.88 121 GLY A N 1
ATOM 1009 C CA . GLY A 1 121 ? -3.399 -9.526 -28.601 1.00 81.88 121 GLY A CA 1
ATOM 1010 C C . GLY A 1 121 ? -2.219 -9.873 -29.510 1.00 81.88 121 GLY A C 1
ATOM 1011 O O . GLY A 1 121 ? -1.884 -9.150 -30.444 1.00 81.88 121 GLY A O 1
ATOM 1012 N N . PHE A 1 122 ? -1.545 -10.975 -29.191 1.00 81.69 122 PHE A N 1
ATOM 1013 C CA . PHE A 1 122 ? -0.377 -11.475 -29.912 1.00 81.69 122 PHE A CA 1
ATOM 1014 C C . PHE A 1 122 ? -0.382 -13.002 -29.907 1.00 81.69 122 PHE A C 1
ATOM 1016 O O . PHE A 1 122 ? -0.865 -13.621 -28.963 1.00 81.69 122 PHE A O 1
ATOM 1023 N N . SER A 1 123 ? 0.154 -13.607 -30.965 1.00 83.88 123 SER A N 1
ATOM 1024 C CA . SER A 1 123 ? 0.244 -15.068 -31.102 1.00 83.88 123 SER A CA 1
ATOM 1025 C C . SER A 1 123 ? 1.673 -15.611 -31.074 1.00 83.88 123 SER A C 1
ATOM 1027 O O . SER A 1 123 ? 1.850 -16.819 -31.068 1.00 83.88 123 SER A O 1
ATOM 1029 N N . ASP A 1 124 ? 2.671 -14.730 -31.135 1.00 86.19 124 ASP A N 1
ATOM 1030 C CA . ASP A 1 124 ? 4.096 -15.063 -31.212 1.00 86.19 124 ASP A CA 1
ATOM 1031 C C . ASP A 1 124 ? 4.828 -14.227 -30.155 1.00 86.19 124 ASP A C 1
ATOM 1033 O O . ASP A 1 124 ? 4.857 -12.988 -30.224 1.00 86.19 124 ASP A O 1
ATOM 1037 N N . PHE A 1 125 ? 5.343 -14.904 -29.129 1.00 85.81 125 PHE A N 1
ATOM 1038 C CA . PHE A 1 125 ? 6.009 -14.252 -28.008 1.00 85.81 125 PHE A CA 1
ATOM 1039 C C . PHE A 1 125 ? 7.329 -13.606 -28.434 1.00 85.81 125 PHE A C 1
ATOM 1041 O O . PHE A 1 125 ? 7.588 -12.464 -28.052 1.00 85.81 125 PHE A O 1
ATOM 1048 N N . ASP A 1 126 ? 8.128 -14.281 -29.262 1.00 85.44 126 ASP A N 1
ATOM 1049 C CA . ASP A 1 126 ? 9.452 -13.807 -29.666 1.00 85.44 126 ASP A CA 1
ATOM 1050 C C . ASP A 1 126 ? 9.349 -12.575 -30.555 1.00 85.44 126 ASP A C 1
ATOM 1052 O O . ASP A 1 126 ? 10.056 -11.581 -30.349 1.00 85.44 126 ASP A O 1
ATOM 1056 N N . TYR A 1 127 ? 8.398 -12.586 -31.489 1.00 83.31 127 TYR A N 1
ATOM 1057 C CA . TYR A 1 127 ? 8.078 -11.410 -32.287 1.00 83.31 127 TYR A CA 1
ATOM 1058 C C . TYR A 1 127 ? 7.644 -10.228 -31.404 1.00 83.31 127 TYR A C 1
ATOM 1060 O O . TYR A 1 127 ? 8.144 -9.109 -31.559 1.00 83.31 127 TYR A O 1
ATOM 1068 N N . THR A 1 128 ? 6.759 -10.471 -30.431 1.00 84.81 128 THR A N 1
ATOM 1069 C CA . THR A 1 128 ? 6.253 -9.432 -29.518 1.00 84.81 128 THR A CA 1
ATOM 1070 C C . THR A 1 128 ? 7.366 -8.863 -28.643 1.00 84.81 128 THR A C 1
ATOM 1072 O O . THR A 1 128 ? 7.521 -7.644 -28.550 1.00 84.81 128 THR A O 1
ATOM 1075 N N . ARG A 1 129 ? 8.194 -9.733 -28.059 1.00 86.81 129 ARG A N 1
ATOM 1076 C CA . ARG A 1 129 ? 9.357 -9.363 -27.251 1.00 86.81 129 ARG A CA 1
ATOM 1077 C C . ARG A 1 129 ? 10.325 -8.499 -28.051 1.00 86.81 129 ARG A C 1
ATOM 1079 O O . ARG A 1 129 ? 10.704 -7.425 -27.589 1.00 86.81 129 ARG A O 1
ATOM 1086 N N . ASN A 1 130 ? 10.697 -8.926 -29.257 1.00 86.19 130 ASN A N 1
ATOM 1087 C CA . ASN A 1 130 ? 11.614 -8.177 -30.115 1.00 86.19 130 ASN A CA 1
ATOM 1088 C C . ASN A 1 130 ? 11.055 -6.802 -30.492 1.00 86.19 130 ASN A C 1
ATOM 1090 O O . ASN A 1 130 ? 11.807 -5.829 -30.541 1.00 86.19 130 ASN A O 1
ATOM 1094 N N . ARG A 1 131 ? 9.741 -6.697 -30.711 1.00 81.19 131 ARG A N 1
ATOM 1095 C CA . ARG A 1 131 ? 9.081 -5.430 -31.038 1.00 81.19 131 ARG A CA 1
ATOM 1096 C C . ARG A 1 131 ? 9.027 -4.470 -29.851 1.00 81.19 131 ARG A C 1
ATOM 1098 O O . ARG A 1 131 ? 9.303 -3.290 -30.043 1.00 81.19 131 ARG A O 1
ATOM 1105 N N . ILE A 1 132 ? 8.745 -4.969 -28.643 1.00 83.81 132 ILE A N 1
ATOM 1106 C CA . ILE A 1 132 ? 8.834 -4.178 -27.404 1.00 83.81 132 ILE A CA 1
ATOM 1107 C C . ILE A 1 132 ? 10.261 -3.661 -27.232 1.00 83.81 132 ILE A C 1
ATOM 1109 O O . ILE A 1 132 ? 10.458 -2.456 -27.128 1.00 83.81 132 ILE A O 1
ATOM 1113 N N . LEU A 1 133 ? 11.256 -4.555 -27.283 1.00 84.06 133 LEU A N 1
ATOM 1114 C CA . LEU A 1 133 ? 12.665 -4.187 -27.126 1.00 84.06 133 LEU A CA 1
ATOM 1115 C C . LEU A 1 133 ? 13.115 -3.169 -28.175 1.00 84.06 133 LEU A C 1
ATOM 1117 O O . LEU A 1 133 ? 13.878 -2.264 -27.854 1.00 84.06 133 LEU A O 1
ATOM 1121 N N . TRP A 1 134 ? 12.654 -3.304 -29.421 1.00 81.38 134 TRP A N 1
ATOM 1122 C CA . TRP A 1 134 ? 12.951 -2.347 -30.482 1.00 81.38 134 TRP A CA 1
ATOM 1123 C C . TRP A 1 134 ? 12.319 -0.977 -30.213 1.00 81.38 134 TRP A C 1
ATOM 1125 O O . TRP A 1 134 ? 13.014 0.029 -30.307 1.00 81.38 134 TRP A O 1
ATOM 1135 N N . ALA A 1 135 ? 11.040 -0.933 -29.830 1.00 78.38 135 ALA A N 1
ATOM 1136 C CA . ALA A 1 135 ? 10.315 0.314 -29.585 1.00 78.38 135 ALA A CA 1
ATOM 1137 C C . ALA A 1 135 ? 10.829 1.084 -28.357 1.00 78.38 135 ALA A C 1
ATOM 1139 O O . ALA A 1 135 ? 10.657 2.296 -28.276 1.00 78.38 135 ALA A O 1
ATOM 1140 N N . THR A 1 136 ? 11.450 0.394 -27.397 1.00 77.19 136 THR A N 1
ATOM 1141 C CA . THR A 1 136 ? 11.982 1.006 -26.171 1.00 77.19 136 THR A CA 1
ATOM 1142 C C . THR A 1 136 ? 13.469 1.353 -26.231 1.00 77.19 136 THR A C 1
ATOM 1144 O O . THR A 1 136 ? 14.011 1.778 -25.214 1.00 77.19 136 THR A O 1
ATOM 1147 N N . ARG A 1 137 ? 14.153 1.135 -27.362 1.00 78.50 137 ARG A N 1
ATOM 1148 C CA . ARG A 1 137 ? 15.573 1.487 -27.521 1.00 78.50 137 ARG A CA 1
ATOM 1149 C C . ARG A 1 137 ? 15.745 2.989 -27.724 1.00 78.50 137 ARG A C 1
ATOM 1151 O O . ARG A 1 137 ? 15.131 3.566 -28.615 1.00 78.50 137 ARG A O 1
ATOM 1158 N N . GLU A 1 138 ? 16.651 3.588 -26.962 1.00 74.81 138 GLU A N 1
ATOM 1159 C CA . GLU A 1 138 ? 17.191 4.914 -27.266 1.00 74.81 138 GLU A CA 1
ATOM 1160 C C . GLU A 1 138 ? 18.264 4.784 -28.355 1.00 74.81 138 GLU A C 1
ATOM 1162 O O . GLU A 1 138 ? 19.100 3.883 -28.298 1.00 74.81 138 GLU A O 1
ATOM 1167 N N . ASN A 1 139 ? 18.222 5.657 -29.367 1.00 69.81 139 ASN A N 1
ATOM 1168 C CA . ASN A 1 139 ? 19.160 5.684 -30.499 1.00 69.81 139 ASN A CA 1
ATOM 1169 C C . ASN A 1 139 ? 19.366 4.318 -31.189 1.00 69.81 139 ASN A C 1
ATOM 1171 O O . ASN A 1 139 ? 20.491 3.810 -31.246 1.00 69.81 139 ASN A O 1
ATOM 1175 N N . PRO A 1 140 ? 18.305 3.687 -31.728 1.00 62.31 140 PRO A N 1
ATOM 1176 C CA . PRO A 1 140 ? 18.466 2.432 -32.444 1.00 62.31 140 PRO A CA 1
ATOM 1177 C C . PRO A 1 140 ? 19.378 2.648 -33.656 1.00 62.31 140 PRO A C 1
ATOM 1179 O O . PRO A 1 140 ? 19.088 3.481 -34.515 1.00 62.31 140 PRO A O 1
ATOM 1182 N N . SER A 1 141 ? 20.464 1.877 -33.756 1.00 62.31 141 SER A N 1
ATOM 1183 C CA . SER A 1 141 ? 21.251 1.839 -34.984 1.00 62.31 141 SER A CA 1
ATOM 1184 C C . SER A 1 141 ? 20.350 1.344 -36.115 1.00 62.31 141 SER A C 1
ATOM 1186 O O . SER A 1 141 ? 19.889 0.197 -36.133 1.00 62.31 141 SER A O 1
ATOM 1188 N N . ILE A 1 142 ? 20.034 2.242 -37.048 1.00 65.69 142 ILE A N 1
ATOM 1189 C CA . ILE A 1 142 ? 19.324 1.876 -38.268 1.00 65.69 142 ILE A CA 1
ATOM 1190 C C . ILE A 1 142 ? 20.299 1.002 -39.046 1.00 65.69 142 ILE A C 1
ATOM 1192 O O . ILE A 1 142 ? 21.358 1.464 -39.471 1.00 65.69 142 ILE A O 1
ATOM 1196 N N . LYS A 1 143 ? 19.984 -0.288 -39.196 1.00 62.38 143 LYS A N 1
ATOM 1197 C CA . LYS A 1 143 ? 20.753 -1.134 -40.107 1.00 62.38 143 LYS A CA 1
ATOM 1198 C C . LYS A 1 143 ? 20.663 -0.501 -41.496 1.00 62.38 143 LYS A C 1
ATOM 1200 O O . LYS A 1 143 ? 19.558 -0.303 -41.992 1.00 62.38 143 LYS A O 1
ATOM 1205 N N . GLY A 1 144 ? 21.808 -0.225 -42.124 1.00 64.94 144 GLY A N 1
ATOM 1206 C CA . GLY A 1 144 ? 21.858 0.290 -43.500 1.00 64.94 144 GLY A CA 1
ATOM 1207 C C . GLY A 1 144 ? 21.240 -0.665 -44.529 1.00 64.94 144 GLY A C 1
ATOM 1208 O O . GLY A 1 144 ? 20.915 -0.249 -45.634 1.00 64.94 144 GLY A O 1
ATOM 1209 N N . ILE A 1 145 ? 21.036 -1.933 -44.150 1.00 70.62 145 ILE A N 1
ATOM 1210 C CA . ILE A 1 145 ? 20.388 -2.961 -44.964 1.00 70.62 145 ILE A CA 1
ATOM 1211 C C . ILE A 1 145 ? 19.192 -3.530 -44.176 1.00 70.62 145 ILE A C 1
ATOM 1213 O O . ILE A 1 145 ? 19.387 -4.074 -43.080 1.00 70.62 145 ILE A O 1
ATOM 1217 N N . PRO A 1 146 ? 17.955 -3.403 -44.695 1.00 74.44 146 PRO A N 1
ATOM 1218 C CA . PRO A 1 146 ? 16.774 -4.040 -44.117 1.00 74.44 146 PRO A CA 1
ATOM 1219 C C . PRO A 1 146 ? 16.904 -5.571 -44.077 1.00 74.44 146 PRO A C 1
ATOM 1221 O O . PRO A 1 146 ? 17.532 -6.166 -44.948 1.00 74.44 146 PRO A O 1
ATOM 1224 N N . ARG A 1 147 ? 16.275 -6.218 -43.085 1.00 72.62 147 ARG A N 1
ATOM 1225 C CA . ARG A 1 147 ? 16.141 -7.689 -43.054 1.00 72.62 147 ARG A CA 1
ATOM 1226 C C . ARG A 1 147 ? 15.327 -8.195 -44.247 1.00 72.62 147 ARG A C 1
ATOM 1228 O O . ARG A 1 147 ? 14.456 -7.470 -44.739 1.00 72.62 147 ARG A O 1
ATOM 1235 N N . SER A 1 148 ? 15.590 -9.425 -44.689 1.00 75.44 148 SER A N 1
ATOM 1236 C CA . SER A 1 148 ? 14.867 -10.004 -45.827 1.00 75.44 148 SER A CA 1
ATOM 1237 C C . SER A 1 148 ? 13.399 -10.282 -45.472 1.00 75.44 148 SER A C 1
ATOM 1239 O O . SER A 1 148 ? 13.014 -10.352 -44.301 1.00 75.44 148 SER A O 1
ATOM 1241 N N . LYS A 1 149 ? 12.533 -10.418 -46.486 1.00 67.56 149 LYS A N 1
ATOM 1242 C CA . LYS A 1 149 ? 11.108 -10.716 -46.252 1.00 67.56 149 LYS A CA 1
ATOM 1243 C C . LYS A 1 149 ? 10.908 -12.098 -45.629 1.00 67.56 149 LYS A C 1
ATOM 1245 O O . LYS A 1 149 ? 9.948 -12.246 -44.873 1.00 67.56 149 LYS A O 1
ATOM 1250 N N . GLU A 1 150 ? 11.783 -13.058 -45.932 1.00 69.00 150 GLU A N 1
ATOM 1251 C CA . GLU A 1 150 ? 11.754 -14.393 -45.324 1.00 69.00 150 GLU A CA 1
ATOM 1252 C C . GLU A 1 150 ? 12.072 -14.317 -43.823 1.00 69.00 150 GLU A C 1
ATOM 1254 O O . GLU A 1 150 ? 11.366 -14.904 -43.014 1.00 69.00 150 GLU A O 1
ATOM 1259 N N . GLU A 1 151 ? 13.046 -13.494 -43.419 1.00 65.56 151 GLU A N 1
ATOM 1260 C CA . GLU A 1 151 ? 13.415 -13.315 -42.005 1.00 65.56 151 GLU A CA 1
ATOM 1261 C C . GLU A 1 151 ? 12.335 -12.614 -41.158 1.00 65.56 151 GLU A C 1
ATOM 1263 O O . GLU A 1 151 ? 12.307 -12.757 -39.935 1.00 65.56 151 GLU A O 1
ATOM 1268 N N . ILE A 1 152 ? 11.482 -11.791 -41.779 1.00 64.69 152 ILE A N 1
ATOM 1269 C CA . ILE A 1 152 ? 10.445 -11.006 -41.083 1.00 64.69 152 ILE A CA 1
ATOM 1270 C C . ILE A 1 152 ? 9.131 -11.789 -40.963 1.00 64.69 152 ILE A C 1
ATOM 1272 O O . ILE A 1 152 ? 8.365 -11.581 -40.018 1.00 64.69 152 ILE A O 1
ATOM 1276 N N . LYS A 1 153 ? 8.823 -12.659 -4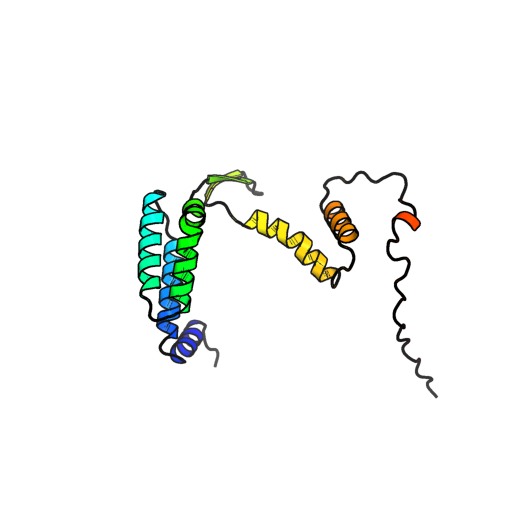1.928 1.00 60.78 153 LYS A N 1
ATOM 1277 C CA . LYS A 1 153 ? 7.562 -13.403 -41.955 1.00 60.78 153 LYS A CA 1
ATOM 1278 C C . LYS A 1 153 ? 7.694 -14.724 -41.194 1.00 60.78 153 LYS A C 1
ATOM 1280 O O . LYS A 1 153 ? 8.001 -15.745 -41.782 1.00 60.78 153 LYS A O 1
ATOM 1285 N N . THR A 1 154 ? 7.325 -14.731 -39.913 1.00 56.78 154 THR A N 1
ATOM 1286 C CA . THR A 1 154 ? 7.176 -15.975 -39.124 1.00 56.78 154 THR A CA 1
ATOM 1287 C C . THR A 1 154 ? 5.839 -16.701 -39.352 1.00 56.78 154 THR A C 1
AT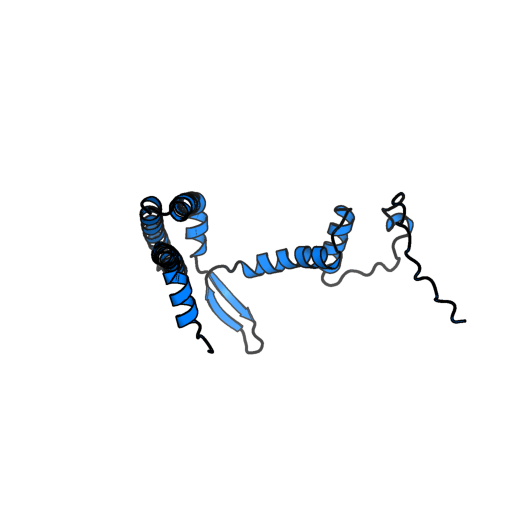OM 1289 O O . THR A 1 154 ? 5.616 -17.778 -38.814 1.00 56.78 154 THR A O 1
ATOM 1292 N N . ASN A 1 155 ? 4.926 -16.133 -40.152 1.00 57.09 155 ASN A N 1
ATOM 1293 C CA . ASN A 1 155 ? 3.571 -16.660 -40.376 1.00 57.09 155 ASN A CA 1
ATOM 1294 C C . ASN A 1 155 ? 3.435 -17.456 -41.688 1.00 57.09 155 ASN A C 1
ATOM 1296 O O . ASN A 1 155 ? 2.444 -17.289 -42.406 1.00 57.09 155 ASN A O 1
ATOM 1300 N N . GLU A 1 156 ? 4.402 -18.301 -42.035 1.00 54.41 156 GLU A N 1
ATOM 1301 C CA . GLU A 1 156 ? 4.183 -19.304 -43.082 1.00 54.41 156 GLU A CA 1
ATOM 1302 C C . GLU A 1 156 ? 3.170 -20.340 -42.559 1.00 54.41 156 GLU A C 1
ATOM 1304 O O . GLU A 1 156 ? 3.510 -21.214 -41.772 1.00 54.41 156 GLU A O 1
ATOM 1309 N N . GLY A 1 157 ? 1.887 -20.184 -42.914 1.00 58.09 157 GLY A N 1
ATOM 1310 C CA . GLY A 1 157 ? 0.849 -21.193 -42.641 1.00 58.09 157 GLY A CA 1
ATOM 1311 C C . GLY A 1 157 ? -0.459 -20.710 -42.005 1.00 58.09 157 GLY A C 1
ATOM 1312 O O . GLY A 1 157 ? -1.380 -21.508 -41.863 1.00 58.09 157 GLY A O 1
ATOM 1313 N N . LYS A 1 158 ? -0.613 -19.428 -41.639 1.00 57.03 158 LYS A N 1
ATOM 1314 C CA . LYS A 1 158 ? -1.922 -18.927 -41.173 1.00 57.03 158 LYS A CA 1
ATOM 1315 C C . LYS A 1 158 ? -2.786 -18.505 -42.355 1.00 57.03 158 LYS A C 1
ATOM 1317 O O . LYS A 1 158 ? -2.555 -17.449 -42.946 1.00 57.03 158 LYS A O 1
ATOM 1322 N N . GLU A 1 159 ? -3.797 -19.312 -42.674 1.00 62.47 159 GLU A N 1
ATOM 1323 C CA . GLU A 1 159 ? -4.814 -18.938 -43.654 1.00 62.47 159 GLU A CA 1
ATOM 1324 C C . GLU A 1 159 ? -5.503 -17.637 -43.232 1.00 62.47 159 GLU A C 1
ATOM 1326 O O . GLU A 1 159 ? -5.983 -17.463 -42.108 1.00 62.47 159 GLU A O 1
ATOM 1331 N N . ARG A 1 160 ? -5.515 -16.673 -44.150 1.00 62.19 160 ARG A N 1
ATOM 1332 C CA . ARG A 1 160 ? -6.167 -15.387 -43.935 1.00 62.19 160 ARG A CA 1
ATOM 1333 C C . ARG A 1 160 ? -7.681 -15.616 -43.942 1.00 62.19 160 ARG A C 1
ATOM 1335 O O . ARG A 1 160 ? -8.214 -16.115 -44.926 1.00 62.19 160 ARG A O 1
ATOM 1342 N N . GLY A 1 161 ? -8.374 -15.218 -42.874 1.00 70.00 161 GLY A N 1
ATOM 1343 C CA . GLY A 1 161 ? -9.835 -15.330 -42.799 1.00 70.00 161 GLY A CA 1
ATOM 1344 C C . GLY A 1 161 ? -10.556 -14.586 -43.941 1.00 70.00 161 GLY A C 1
ATOM 1345 O O . GLY A 1 161 ? -10.012 -13.621 -44.494 1.00 70.00 161 GLY A O 1
ATOM 1346 N N . PRO A 1 162 ? -11.781 -15.006 -44.308 1.00 71.25 162 PRO A N 1
ATOM 1347 C CA . PRO A 1 162 ? -12.490 -14.488 -45.474 1.00 71.25 162 PRO A CA 1
ATOM 1348 C C . PRO A 1 162 ? -12.797 -12.990 -45.344 1.00 71.25 162 PRO A C 1
ATOM 1350 O O . PRO A 1 162 ? -13.342 -12.517 -44.345 1.00 71.25 162 PRO A O 1
ATOM 1353 N N . TYR A 1 163 ? -12.470 -12.225 -46.388 1.00 68.44 163 TYR A N 1
ATOM 1354 C CA . TYR A 1 163 ? -12.737 -10.788 -46.444 1.00 68.44 163 TYR A CA 1
ATOM 1355 C C . TYR A 1 163 ? -14.229 -10.549 -46.724 1.00 68.44 163 TYR A C 1
ATOM 1357 O O . TYR A 1 163 ? -14.723 -10.893 -47.800 1.00 68.44 163 TYR A O 1
ATOM 1365 N N . LYS A 1 164 ? -14.969 -9.920 -45.800 1.00 68.31 164 LYS A N 1
ATOM 1366 C CA . LYS A 1 164 ? -16.343 -9.464 -46.081 1.00 68.31 164 LYS A CA 1
ATOM 1367 C C . LYS A 1 164 ? -16.298 -8.267 -47.037 1.00 68.31 164 LYS A C 1
ATOM 1369 O O . LYS A 1 164 ? -16.212 -7.121 -46.603 1.00 68.31 164 LYS A O 1
ATOM 1374 N N . LYS A 1 165 ? -16.371 -8.514 -48.349 1.00 70.88 165 LYS A N 1
ATOM 1375 C CA . LYS A 1 165 ? -16.658 -7.454 -49.329 1.00 70.88 165 LYS A CA 1
ATOM 1376 C C . LYS A 1 165 ? -18.090 -6.957 -49.098 1.00 70.88 165 LYS A C 1
ATOM 1378 O O . LYS A 1 165 ? -19.033 -7.742 -49.182 1.00 70.88 165 LYS A O 1
ATOM 1383 N N . LYS A 1 166 ? -18.267 -5.662 -48.805 1.00 61.03 166 LYS A N 1
ATOM 1384 C CA . LYS A 1 166 ? -19.592 -5.025 -48.860 1.00 61.03 166 LYS A CA 1
ATOM 1385 C C . LYS A 1 166 ? -20.112 -5.162 -50.295 1.00 61.03 166 LYS A C 1
ATOM 1387 O O . LYS A 1 166 ? -19.435 -4.732 -51.226 1.00 61.03 166 LYS A O 1
ATOM 1392 N N . LYS A 1 167 ? -21.281 -5.787 -50.471 1.00 58.50 167 LYS A N 1
ATOM 1393 C CA . LYS A 1 167 ? -21.980 -5.831 -51.762 1.00 58.50 167 LYS A CA 1
ATOM 1394 C C . LYS A 1 167 ? -22.276 -4.388 -52.179 1.00 58.50 167 LYS A C 1
ATOM 1396 O O . LYS A 1 167 ? -22.921 -3.669 -51.421 1.00 58.50 167 LYS A O 1
ATOM 1401 N N . GLN A 1 168 ? -21.785 -3.965 -53.343 1.00 58.06 168 GLN A N 1
ATOM 1402 C CA . GLN A 1 168 ? -22.263 -2.738 -53.976 1.00 58.06 168 GLN A CA 1
ATOM 1403 C C . GLN A 1 168 ? -23.749 -2.944 -54.277 1.00 58.06 168 GLN A C 1
ATOM 1405 O O . GLN A 1 168 ? -24.114 -3.895 -54.968 1.00 58.06 168 GLN A O 1
ATOM 1410 N N . SER A 1 169 ? -24.608 -2.109 -53.699 1.00 53.41 169 SER A N 1
ATOM 1411 C CA . SER A 1 169 ? -26.010 -2.040 -54.087 1.00 53.41 169 SER A CA 1
ATOM 1412 C C . SER A 1 169 ? -26.061 -1.516 -55.516 1.00 53.41 169 SER A C 1
ATOM 1414 O O . SER A 1 169 ? -25.755 -0.350 -55.758 1.00 53.41 169 SER A O 1
ATOM 1416 N N . SER A 1 170 ? -26.405 -2.382 -56.464 1.00 51.50 170 SER A N 1
ATOM 1417 C CA . SER A 1 170 ? -26.807 -1.967 -57.801 1.00 51.50 170 SER A CA 1
ATOM 1418 C C . SER A 1 170 ? -28.094 -1.154 -57.667 1.00 51.50 170 SER A C 1
ATOM 1420 O O . SER A 1 170 ? -29.166 -1.730 -57.461 1.00 51.50 170 SER A O 1
ATOM 1422 N N . SER A 1 171 ? -27.979 0.172 -57.716 1.00 49.91 171 SER A N 1
ATOM 1423 C CA . SER A 1 171 ? -29.127 1.049 -57.923 1.00 49.91 171 SER A CA 1
ATOM 1424 C C . SER A 1 171 ? -29.725 0.714 -59.289 1.00 49.91 171 SER A C 1
ATOM 1426 O O . SER A 1 171 ? -29.018 0.767 -60.296 1.00 49.91 171 SER A O 1
ATOM 1428 N N . LYS A 1 172 ? -30.986 0.279 -59.283 1.00 43.56 172 LYS A N 1
ATOM 1429 C CA . LYS A 1 172 ? -31.852 0.310 -60.462 1.00 43.56 172 LYS A CA 1
ATOM 1430 C C . LYS A 1 172 ? -32.307 1.740 -60.707 1.00 43.56 172 LYS A C 1
ATOM 1432 O O . LYS A 1 172 ? -32.461 2.462 -59.695 1.00 43.56 172 LYS A O 1
#

Radius of gyration: 27.17 Å; chains: 1; bounding box: 54×46×77 Å

Foldseek 3Di:
DPQDPVNVVVVVCVVDVCSVVVVVLVVLVVCLVPDQDPDLVRNLVSLVVNLVVLCPDPDPVSVVVSVVCVVCVVVSSLQNDWDWDWDQDPVGIDTDTDGDDCVVVVVVVVLLVVVCVVVVHDDDPVLSVVVSVVVPDDPDDDPPDDDDPVVNDPPPPDDDPDDPDDDDPPDD